Protein AF-A0AA88I7X7-F1 (afdb_monomer)

Foldseek 3Di:
DQFPDLQDLCRLLVNDPPGDDLVVQLVVQCVVQVVPDDQPAWDWDWDFDPPPDTDIDTDTHTSSVVSVVVSVVVNVVSNVVSVVVVVVVVVVVCVVDPDPPDDDDDDDPPDPPDPPPPDDDPPDD

Organism: Artemia franciscana (NCBI:txid6661)

Sequence (125 aa):
MLVCNVGNSECMLCHCDNCLSDDALIEYLTAKLSEDYDSEEEIIISQWVNTHRTEMVNQSISIESFISLLSKSVENLIPHSYITKSQSNTFKKLKEDPTLNTAIVIMEFGENYSYTIQNEIQSYH

Solvent-accessible surface area (backbone atoms only — not comparable to full-atom values): 7987 Å² total; per-residue (Å²): 118,65,48,81,39,90,88,40,64,46,37,31,63,77,67,40,90,81,33,59,54,72,63,60,53,48,52,50,51,48,58,62,47,58,75,80,46,63,92,86,44,67,46,79,47,79,44,80,45,81,87,88,61,82,43,79,43,78,45,77,36,41,56,70,57,47,47,54,53,51,53,55,51,48,64,55,43,45,34,49,54,46,50,56,52,51,52,51,54,51,50,52,51,49,69,75,61,64,61,86,97,65,84,89,84,85,85,79,88,74,78,72,88,70,84,80,61,94,82,74,68,99,81,82,126

Structure (mmCIF, N/CA/C/O backbone):
data_AF-A0AA88I7X7-F1
#
_entry.id   AF-A0AA88I7X7-F1
#
loop_
_atom_site.group_PDB
_atom_site.id
_atom_site.type_symbol
_atom_site.label_atom_id
_atom_site.label_alt_id
_atom_site.label_comp_id
_atom_site.label_asym_id
_atom_site.label_entity_id
_atom_site.label_seq_id
_atom_site.pdbx_PDB_ins_code
_atom_site.Cartn_x
_atom_site.Cartn_y
_atom_site.Cartn_z
_atom_site.occupancy
_atom_site.B_iso_or_equiv
_atom_site.auth_seq_id
_atom_site.auth_comp_id
_atom_site.auth_asym_id
_atom_site.auth_atom_id
_atom_site.pdbx_PDB_model_num
ATOM 1 N N . MET A 1 1 ? -6.942 12.205 -7.449 1.00 60.81 1 MET A N 1
ATOM 2 C CA . MET A 1 1 ? -7.069 11.602 -6.103 1.00 60.81 1 MET A CA 1
ATOM 3 C C . MET A 1 1 ? -7.453 10.153 -6.325 1.00 60.81 1 MET A C 1
ATOM 5 O O . MET A 1 1 ? -8.427 9.949 -7.029 1.00 60.81 1 MET A O 1
ATOM 9 N N . LEU A 1 2 ? -6.667 9.188 -5.834 1.00 85.25 2 LEU A N 1
ATOM 10 C CA . LEU A 1 2 ? -6.849 7.758 -6.153 1.00 85.25 2 LEU A CA 1
ATOM 11 C C . LEU A 1 2 ? -8.191 7.201 -5.669 1.00 85.25 2 LEU A C 1
ATOM 13 O O . LEU A 1 2 ? -8.843 6.432 -6.360 1.00 85.25 2 LEU A O 1
ATOM 17 N N . VAL A 1 3 ? -8.636 7.682 -4.512 1.00 91.50 3 VAL A N 1
ATOM 18 C CA . VAL A 1 3 ? -9.934 7.356 -3.924 1.00 91.50 3 VAL A CA 1
ATOM 19 C C . VAL A 1 3 ? -10.865 8.563 -3.970 1.00 91.50 3 VAL A C 1
ATOM 21 O O . VAL A 1 3 ? -10.416 9.701 -3.820 1.00 91.50 3 VAL A O 1
ATOM 24 N N . CYS A 1 4 ? -12.172 8.337 -4.118 1.00 92.50 4 CYS A N 1
ATOM 25 C CA . CYS A 1 4 ? -13.164 9.419 -4.122 1.00 92.50 4 CYS A CA 1
ATOM 26 C C . CYS A 1 4 ? -13.332 10.079 -2.747 1.00 92.50 4 CYS A C 1
ATOM 28 O O . CYS A 1 4 ? -13.594 11.277 -2.659 1.00 92.50 4 CYS A O 1
ATOM 30 N N . ASN A 1 5 ? -13.238 9.296 -1.666 1.00 92.31 5 ASN A N 1
ATOM 31 C CA . ASN A 1 5 ? -13.477 9.773 -0.307 1.00 92.31 5 ASN A CA 1
ATOM 32 C C . ASN A 1 5 ? -12.649 8.996 0.726 1.00 92.31 5 ASN A C 1
ATOM 34 O O . ASN A 1 5 ? -12.893 7.822 0.984 1.00 92.31 5 ASN A O 1
ATOM 38 N N . VAL A 1 6 ? -11.731 9.693 1.397 1.00 90.81 6 VAL A N 1
ATOM 39 C CA . VAL A 1 6 ? -10.830 9.112 2.412 1.00 90.81 6 VAL A CA 1
ATOM 40 C C . VAL A 1 6 ? -11.510 8.709 3.727 1.00 90.81 6 VAL A C 1
ATOM 42 O O . VAL A 1 6 ? -10.916 8.010 4.544 1.00 90.81 6 VAL A O 1
ATOM 45 N N . GLY A 1 7 ? -12.731 9.182 3.976 1.00 89.81 7 GLY A N 1
ATOM 46 C CA . GLY A 1 7 ? -13.538 8.814 5.142 1.00 89.81 7 GLY A CA 1
ATOM 47 C C . GLY A 1 7 ? -14.482 7.638 4.890 1.00 89.81 7 GLY A C 1
ATOM 48 O O . GLY A 1 7 ? -15.078 7.130 5.838 1.00 89.81 7 GLY A O 1
ATOM 49 N N . ASN A 1 8 ? -14.636 7.211 3.636 1.00 93.19 8 ASN A N 1
ATOM 50 C CA . ASN A 1 8 ? -15.542 6.139 3.250 1.00 93.19 8 ASN A CA 1
ATOM 51 C C . ASN A 1 8 ? -14.793 4.797 3.199 1.00 93.19 8 ASN A C 1
ATOM 53 O O . ASN A 1 8 ? -13.752 4.693 2.550 1.00 93.19 8 ASN A O 1
ATOM 57 N N . SER A 1 9 ? -15.330 3.776 3.874 1.00 93.38 9 SER A N 1
ATOM 58 C CA . SER A 1 9 ? -14.729 2.438 3.912 1.00 93.38 9 SER A CA 1
ATOM 59 C C . SER A 1 9 ? -14.677 1.783 2.536 1.00 93.38 9 SER A C 1
ATOM 61 O O . SER A 1 9 ? -13.650 1.213 2.203 1.00 93.38 9 SER A O 1
ATOM 63 N N . GLU A 1 10 ? -15.722 1.906 1.715 1.00 94.56 10 GLU A N 1
ATOM 64 C CA . GLU A 1 10 ? -15.749 1.301 0.374 1.00 94.56 10 GLU A CA 1
ATOM 65 C C . GLU A 1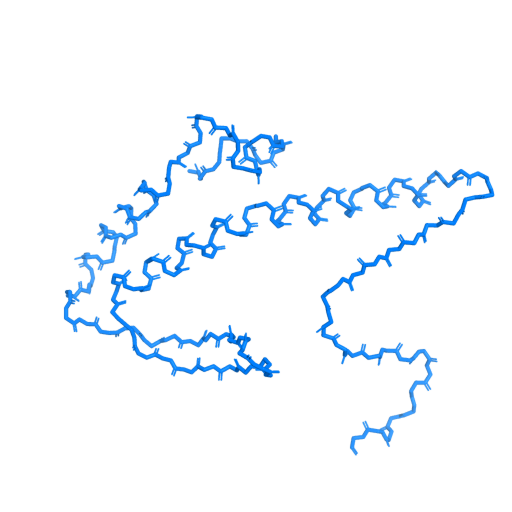 10 ? -14.653 1.879 -0.525 1.00 94.56 10 GLU A C 1
ATOM 67 O O . GLU A 1 10 ? -13.988 1.151 -1.252 1.00 94.56 10 GLU A O 1
ATOM 72 N N . CYS A 1 11 ? -14.408 3.189 -0.443 1.00 93.50 11 CYS A N 1
ATOM 73 C CA . CYS A 1 11 ? -13.327 3.836 -1.185 1.00 93.50 11 CYS A CA 1
ATOM 74 C C . CYS A 1 11 ? -11.947 3.377 -0.695 1.00 93.50 11 CYS A C 1
ATOM 76 O O . CYS A 1 11 ? -11.076 3.060 -1.495 1.00 93.50 11 CYS A O 1
ATOM 78 N N . MET A 1 12 ? -11.742 3.352 0.624 1.00 93.25 12 MET A N 1
ATOM 79 C CA . MET A 1 12 ? -10.436 3.062 1.219 1.00 93.25 12 MET A CA 1
ATOM 80 C C . MET A 1 12 ? -10.108 1.567 1.314 1.00 93.25 12 MET A C 1
ATOM 82 O O . MET A 1 12 ? -8.965 1.217 1.572 1.00 93.25 12 MET A O 1
ATOM 86 N N . LEU A 1 13 ? -11.087 0.684 1.139 1.00 91.38 13 LEU A N 1
ATOM 87 C CA . LEU A 1 13 ? -10.894 -0.767 1.072 1.00 91.38 13 LEU A CA 1
ATOM 88 C C . LEU A 1 13 ? -10.952 -1.291 -0.371 1.00 91.38 13 LEU A C 1
ATOM 90 O O . LEU A 1 13 ? -11.042 -2.495 -0.572 1.00 91.38 13 LEU A O 1
ATOM 94 N N . CYS A 1 14 ? -10.885 -0.394 -1.362 1.00 88.75 14 CYS A N 1
ATOM 95 C CA . CYS A 1 14 ? -10.869 -0.728 -2.788 1.00 88.75 14 CYS A CA 1
ATOM 96 C C . CYS A 1 14 ? -12.128 -1.479 -3.273 1.00 88.75 14 CYS A C 1
ATOM 98 O O . CYS A 1 14 ? -12.052 -2.326 -4.156 1.00 88.75 14 CYS A O 1
ATOM 100 N N . HIS A 1 15 ? -13.299 -1.161 -2.712 1.00 90.19 15 HIS A N 1
ATOM 101 C CA . HIS A 1 15 ? -14.603 -1.712 -3.115 1.00 90.19 15 HIS A CA 1
ATOM 102 C C . HIS A 1 15 ? -15.480 -0.708 -3.888 1.00 90.19 15 HIS A C 1
ATOM 104 O O . HIS A 1 15 ? -16.627 -0.998 -4.217 1.00 90.19 15 HIS A O 1
ATOM 110 N N . CYS A 1 16 ? -14.989 0.508 -4.132 1.00 91.38 16 CYS A N 1
ATOM 111 C CA . CYS A 1 16 ? -15.766 1.565 -4.772 1.00 91.38 16 CYS A CA 1
ATOM 112 C C . CYS A 1 16 ? -15.522 1.622 -6.285 1.00 91.38 16 CYS A C 1
ATOM 114 O O . CYS A 1 16 ? -14.445 2.024 -6.717 1.00 91.38 16 CYS A O 1
ATOM 116 N N . ASP A 1 17 ? -16.572 1.374 -7.071 1.00 90.12 17 ASP A N 1
ATOM 117 C CA . ASP A 1 17 ? -16.529 1.409 -8.544 1.00 90.12 17 ASP A CA 1
ATOM 118 C C . ASP A 1 17 ? -16.250 2.801 -9.147 1.00 90.12 17 ASP A C 1
ATOM 120 O O . ASP A 1 17 ? -15.951 2.920 -10.331 1.00 90.12 17 ASP A O 1
ATOM 124 N N . ASN A 1 18 ? -16.366 3.871 -8.351 1.00 91.19 18 ASN A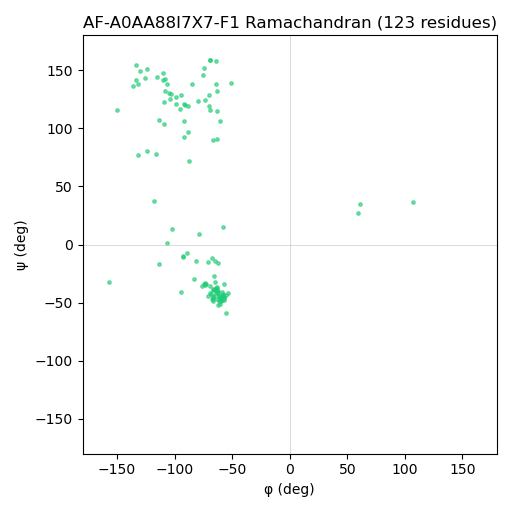 N 1
ATOM 125 C CA . ASN A 1 18 ? -16.121 5.245 -8.809 1.00 91.19 18 ASN A CA 1
ATOM 126 C C . ASN A 1 18 ? -14.675 5.715 -8.576 1.00 91.19 18 ASN A C 1
ATOM 128 O O . ASN A 1 18 ? -14.318 6.807 -9.026 1.00 91.19 18 ASN A O 1
ATOM 132 N N . CYS A 1 19 ? -13.871 4.959 -7.817 1.00 90.75 19 CYS A N 1
ATOM 133 C CA . CYS A 1 19 ? -12.471 5.312 -7.582 1.00 90.75 19 CYS A CA 1
ATOM 134 C C . CYS A 1 19 ? -11.656 5.158 -8.871 1.00 90.75 19 CYS A C 1
ATOM 136 O O . CYS A 1 19 ? -12.065 4.462 -9.799 1.00 90.75 19 CYS A O 1
ATOM 138 N N . LEU A 1 20 ? -10.511 5.841 -8.944 1.00 86.25 20 LEU A N 1
ATOM 139 C CA . LEU A 1 20 ? -9.616 5.661 -10.085 1.00 86.25 20 LEU A CA 1
ATOM 140 C C . LEU A 1 20 ? -9.111 4.219 -10.093 1.00 86.25 20 LEU A C 1
ATOM 142 O O . LEU A 1 20 ? -8.769 3.685 -9.039 1.00 86.25 20 LEU A O 1
ATOM 146 N N . SER A 1 21 ? -9.060 3.615 -11.278 1.00 78.81 21 SER A N 1
ATOM 147 C CA . SER A 1 21 ? -8.447 2.306 -11.459 1.00 78.81 21 SER A CA 1
ATOM 148 C C . SER A 1 21 ? -6.934 2.387 -11.271 1.00 78.81 21 SER A C 1
ATOM 150 O O . SER A 1 21 ? -6.323 3.447 -11.454 1.00 78.81 21 SER A O 1
ATOM 152 N N . ASP A 1 22 ? -6.322 1.244 -10.973 1.00 79.06 22 ASP A N 1
ATOM 153 C CA . ASP A 1 22 ? -4.864 1.119 -10.921 1.00 79.06 22 ASP A CA 1
ATOM 154 C C . ASP A 1 22 ? -4.217 1.518 -12.258 1.00 79.06 22 ASP A C 1
ATOM 156 O O . ASP A 1 22 ? -3.166 2.162 -12.274 1.00 79.06 22 ASP A O 1
ATOM 160 N N . ASP A 1 23 ? -4.897 1.243 -13.376 1.00 87.56 23 ASP A N 1
ATOM 161 C CA . ASP A 1 23 ? -4.454 1.627 -14.719 1.00 87.56 23 ASP A CA 1
ATOM 162 C C . ASP A 1 23 ? -4.283 3.146 -14.853 1.00 87.56 23 ASP A C 1
ATOM 164 O O . ASP A 1 23 ? -3.284 3.607 -15.398 1.00 87.56 23 ASP A O 1
ATOM 168 N N . ALA A 1 24 ? -5.195 3.944 -14.285 1.00 89.25 24 ALA A N 1
ATOM 169 C CA . ALA A 1 24 ? -5.101 5.402 -14.355 1.00 89.25 24 ALA A CA 1
ATOM 170 C C . ALA A 1 24 ? -3.871 5.945 -13.604 1.00 89.25 24 ALA A C 1
ATOM 172 O O . ALA A 1 24 ? -3.293 6.961 -14.002 1.00 89.25 24 ALA A O 1
ATOM 173 N N . LEU A 1 25 ? -3.452 5.282 -12.519 1.00 89.81 25 LEU A N 1
ATOM 174 C CA . LEU A 1 25 ? -2.214 5.624 -11.815 1.00 89.81 25 LEU A CA 1
ATOM 175 C C . LEU A 1 25 ? -0.986 5.233 -12.642 1.00 89.81 25 LEU A C 1
ATOM 177 O O . LEU A 1 25 ? -0.054 6.029 -12.752 1.00 89.81 25 LEU A O 1
ATOM 181 N N . ILE A 1 26 ? -0.991 4.035 -13.227 1.00 92.88 26 ILE A N 1
ATOM 182 C CA . ILE A 1 26 ? 0.098 3.546 -14.080 1.00 92.88 26 ILE A CA 1
ATOM 183 C C . ILE A 1 26 ? 0.279 4.467 -15.289 1.00 92.88 26 ILE A C 1
ATOM 185 O O . ILE A 1 26 ? 1.399 4.901 -15.553 1.00 92.88 26 ILE A O 1
ATOM 189 N N . GLU A 1 27 ? -0.802 4.826 -15.981 1.00 92.94 27 GLU A N 1
ATOM 190 C CA . GLU A 1 27 ? -0.777 5.752 -17.119 1.00 92.94 27 GLU A CA 1
ATOM 191 C C . GLU A 1 27 ? -0.227 7.122 -16.715 1.00 92.94 27 GLU A C 1
ATOM 193 O O . GLU A 1 27 ? 0.651 7.660 -17.392 1.00 92.94 27 GLU A O 1
ATOM 198 N N . TYR A 1 28 ? -0.685 7.665 -15.582 1.00 92.44 28 TYR A N 1
ATOM 199 C CA . TYR A 1 28 ? -0.195 8.940 -15.062 1.00 92.44 28 TYR A CA 1
ATOM 200 C C . TYR A 1 28 ? 1.311 8.909 -14.776 1.00 92.44 28 TYR A C 1
ATOM 202 O O . TYR A 1 28 ? 2.037 9.813 -15.192 1.00 92.44 28 TYR A O 1
ATOM 210 N N . LEU A 1 29 ? 1.790 7.877 -14.075 1.00 92.31 29 LEU A N 1
ATOM 211 C CA . LEU A 1 29 ? 3.206 7.732 -13.735 1.00 92.31 29 LEU A CA 1
ATOM 212 C C . LEU A 1 29 ? 4.063 7.495 -14.981 1.00 92.31 29 LEU A C 1
ATOM 214 O O . LEU A 1 29 ? 5.139 8.076 -15.090 1.00 92.31 29 LEU A O 1
ATOM 218 N N . THR A 1 30 ? 3.568 6.701 -15.931 1.00 93.12 30 THR A N 1
ATOM 219 C CA . THR A 1 30 ? 4.251 6.430 -17.203 1.00 93.12 30 THR A CA 1
ATOM 220 C C . THR A 1 30 ? 4.422 7.715 -17.994 1.00 93.12 30 THR A C 1
ATOM 222 O O . THR A 1 30 ? 5.544 8.059 -18.351 1.00 93.12 30 THR A O 1
ATOM 225 N N . ALA A 1 31 ? 3.336 8.469 -18.194 1.00 93.06 31 ALA A N 1
ATOM 226 C CA . ALA A 1 31 ? 3.388 9.752 -18.883 1.00 93.06 31 ALA A CA 1
ATOM 227 C C . ALA A 1 31 ? 4.364 10.708 -18.187 1.00 93.06 31 ALA A C 1
ATOM 229 O O . ALA A 1 31 ? 5.211 11.309 -18.843 1.00 93.06 31 ALA A O 1
ATOM 230 N N . LYS A 1 32 ? 4.300 10.791 -16.852 1.00 92.38 32 LYS A N 1
ATOM 231 C CA . LYS A 1 32 ? 5.134 11.710 -16.079 1.00 92.38 32 LYS A CA 1
ATOM 232 C C . LYS A 1 32 ? 6.622 11.367 -16.129 1.00 92.38 32 LYS A C 1
ATOM 234 O O . LYS A 1 32 ? 7.432 12.284 -16.168 1.00 92.38 32 LYS A O 1
ATOM 239 N N . LEU A 1 33 ? 6.979 10.085 -16.108 1.00 90.88 33 LEU A N 1
ATOM 240 C CA . LEU A 1 33 ? 8.377 9.648 -16.126 1.00 90.88 33 LEU A CA 1
ATOM 241 C C . LEU A 1 33 ? 8.955 9.610 -17.546 1.00 90.88 33 LEU A C 1
ATOM 243 O O . LEU A 1 33 ? 10.134 9.892 -17.714 1.00 90.88 33 LEU A O 1
ATOM 247 N N . SER A 1 34 ? 8.131 9.367 -18.569 1.00 89.06 34 SER A N 1
ATOM 248 C CA . SER A 1 34 ? 8.563 9.400 -19.976 1.00 89.06 34 SER A CA 1
ATOM 249 C C . SER A 1 34 ? 8.954 10.793 -20.494 1.00 89.06 34 SER A C 1
ATOM 251 O O . SER A 1 34 ? 9.510 10.902 -21.581 1.00 89.06 34 SER A O 1
ATOM 253 N N . GLU A 1 35 ? 8.648 11.861 -19.746 1.00 88.12 35 GLU A N 1
ATOM 254 C CA . GLU A 1 35 ? 9.074 13.229 -20.082 1.00 88.12 35 GLU A CA 1
ATOM 255 C C . GLU A 1 35 ? 10.572 13.448 -19.826 1.00 88.12 35 GLU A C 1
ATOM 257 O O . GLU A 1 35 ? 11.213 14.194 -20.566 1.00 88.12 35 GLU A O 1
ATOM 262 N N . ASP A 1 36 ? 11.105 12.812 -18.782 1.00 86.56 36 ASP A N 1
ATOM 263 C CA . ASP A 1 36 ? 12.436 13.098 -18.239 1.00 86.56 36 ASP A CA 1
ATOM 264 C C . ASP A 1 36 ? 13.427 11.937 -18.425 1.00 86.56 36 ASP A C 1
ATOM 266 O O . ASP A 1 36 ? 14.632 12.154 -18.302 1.00 86.56 36 ASP A O 1
ATOM 270 N N . TYR A 1 37 ? 12.935 10.726 -18.712 1.00 87.06 37 TYR A N 1
ATOM 271 C CA . TYR A 1 37 ? 13.738 9.505 -18.736 1.00 87.06 37 TYR A CA 1
ATOM 272 C C . TYR A 1 37 ? 13.426 8.630 -19.953 1.00 87.06 37 TYR A C 1
ATOM 274 O O . TYR A 1 37 ? 12.259 8.375 -20.270 1.00 87.06 37 TYR A O 1
ATOM 282 N N . ASP A 1 38 ? 14.476 8.112 -20.593 1.00 85.69 38 ASP A N 1
ATOM 283 C CA . ASP A 1 38 ? 14.337 7.154 -21.690 1.00 85.69 38 ASP A CA 1
ATOM 284 C C . ASP A 1 38 ? 13.947 5.760 -21.173 1.00 85.69 38 ASP A C 1
ATOM 286 O O . ASP A 1 38 ? 14.307 5.345 -20.073 1.00 85.69 38 ASP A O 1
ATOM 290 N N . SER A 1 39 ? 13.251 4.973 -22.001 1.00 77.31 39 SER A N 1
ATOM 291 C CA . SER A 1 39 ? 12.800 3.619 -21.633 1.00 77.31 39 SER A CA 1
ATOM 292 C C . SER A 1 39 ? 13.934 2.626 -21.338 1.00 77.31 39 SER A C 1
ATOM 294 O O . SER A 1 39 ? 13.677 1.556 -20.791 1.00 77.31 39 SER A O 1
ATOM 296 N N . GLU A 1 40 ? 15.166 2.951 -21.738 1.00 82.38 40 GLU A N 1
ATOM 297 C CA . GLU A 1 40 ? 16.369 2.149 -21.479 1.00 82.38 40 GLU A CA 1
ATOM 298 C C . GLU A 1 40 ? 17.059 2.513 -20.153 1.00 82.38 40 GLU A C 1
ATOM 300 O O . GLU A 1 40 ? 17.996 1.826 -19.745 1.00 82.38 40 GLU A O 1
ATOM 305 N N . GLU A 1 41 ? 16.616 3.572 -19.468 1.00 89.38 41 GLU A N 1
ATOM 306 C CA . GLU A 1 41 ? 17.189 3.968 -18.185 1.00 89.38 41 GLU A CA 1
ATOM 307 C C . GLU A 1 41 ? 16.737 3.060 -17.035 1.00 89.38 41 GLU A C 1
ATOM 309 O O . GLU A 1 41 ? 15.602 2.574 -16.967 1.00 89.38 41 GLU A O 1
ATOM 314 N N . GLU A 1 42 ? 17.650 2.867 -16.083 1.00 91.81 42 GLU A N 1
ATOM 315 C CA . GLU A 1 42 ? 17.394 2.122 -14.858 1.00 91.81 42 GLU A CA 1
ATOM 316 C C . GLU A 1 42 ? 17.362 3.052 -13.642 1.00 91.81 42 GLU A C 1
ATOM 318 O O . GLU A 1 42 ? 18.162 3.979 -13.499 1.00 91.81 42 GLU A O 1
ATOM 323 N N . ILE A 1 43 ? 16.449 2.755 -12.723 1.00 91.31 43 ILE A N 1
ATOM 324 C CA . ILE A 1 43 ? 16.294 3.431 -11.442 1.00 91.31 43 ILE A CA 1
ATOM 325 C C . ILE A 1 43 ? 16.879 2.539 -10.352 1.00 91.31 43 ILE A C 1
ATOM 327 O O . ILE A 1 43 ? 16.513 1.370 -10.211 1.00 91.31 43 ILE A O 1
ATOM 331 N N . ILE A 1 44 ? 17.747 3.120 -9.526 1.00 94.06 44 ILE A N 1
ATOM 332 C CA . ILE A 1 44 ? 18.274 2.459 -8.334 1.00 94.06 44 ILE A CA 1
ATOM 333 C C . ILE A 1 44 ? 17.325 2.730 -7.169 1.00 94.06 44 ILE A C 1
ATOM 335 O O . ILE A 1 44 ? 17.139 3.881 -6.769 1.00 94.06 44 ILE A O 1
ATOM 339 N N . ILE A 1 45 ? 16.756 1.671 -6.595 1.00 93.81 45 ILE A N 1
ATOM 340 C CA . ILE A 1 45 ? 15.889 1.758 -5.417 1.00 93.81 45 ILE A CA 1
ATOM 341 C C . ILE A 1 45 ? 16.388 0.877 -4.275 1.00 93.81 45 ILE A C 1
ATOM 343 O O . ILE A 1 45 ? 16.985 -0.178 -4.494 1.00 93.81 45 ILE A O 1
ATOM 347 N N . SER A 1 46 ? 16.082 1.298 -3.048 1.00 93.81 46 SER A N 1
ATOM 348 C CA . SER A 1 46 ? 16.268 0.498 -1.836 1.00 93.81 46 SER A CA 1
ATOM 349 C C . SER A 1 46 ? 14.917 -0.043 -1.370 1.00 93.81 46 SER A C 1
ATOM 351 O O . SER A 1 46 ? 13.985 0.731 -1.147 1.00 93.81 46 SER A O 1
ATOM 353 N N . GLN A 1 47 ? 14.800 -1.359 -1.198 1.00 88.88 47 GLN A N 1
ATOM 354 C CA . GLN A 1 47 ? 13.556 -2.022 -0.804 1.00 88.88 47 GLN A CA 1
ATOM 355 C C . GLN A 1 47 ? 13.793 -3.031 0.320 1.00 88.88 47 GLN A C 1
ATOM 357 O O . GLN A 1 47 ? 14.774 -3.769 0.311 1.00 88.88 47 GLN A O 1
ATOM 362 N N . TRP A 1 48 ? 12.856 -3.102 1.267 1.00 88.44 48 TRP A N 1
ATOM 363 C CA . TRP A 1 48 ? 12.788 -4.203 2.228 1.00 88.44 48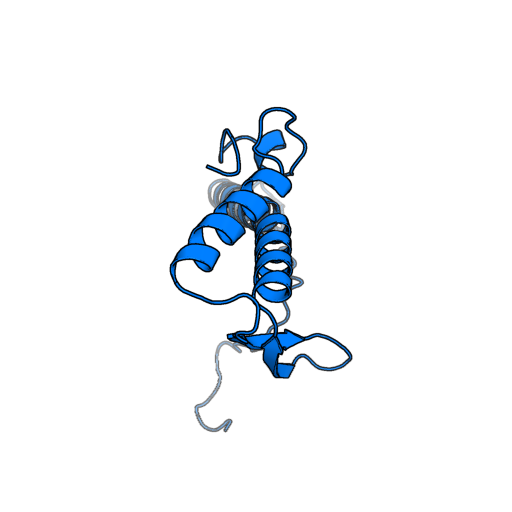 TRP A CA 1
ATOM 364 C C . TRP A 1 48 ? 12.138 -5.432 1.587 1.00 88.44 48 TRP A C 1
ATOM 366 O O . TRP A 1 48 ? 11.002 -5.357 1.115 1.00 88.44 48 TRP A O 1
ATOM 376 N N . VAL A 1 49 ? 12.836 -6.566 1.599 1.00 85.56 49 VAL A N 1
ATOM 377 C CA . VAL A 1 49 ? 12.324 -7.859 1.121 1.00 85.56 49 VAL A CA 1
ATOM 378 C C . VAL A 1 49 ? 12.233 -8.850 2.277 1.00 85.56 49 VAL A C 1
ATOM 380 O O . VAL A 1 49 ? 13.056 -8.836 3.191 1.00 85.56 49 VAL A O 1
ATOM 383 N N . ASN A 1 50 ? 11.205 -9.701 2.255 1.00 79.12 50 ASN A N 1
ATOM 384 C CA . ASN A 1 50 ? 10.940 -10.678 3.311 1.00 79.12 50 ASN A CA 1
ATOM 385 C C . ASN A 1 50 ? 10.883 -12.091 2.715 1.00 79.12 50 ASN A C 1
ATOM 387 O O . ASN A 1 50 ? 9.814 -12.612 2.406 1.00 79.12 50 ASN A O 1
ATOM 391 N N . THR A 1 5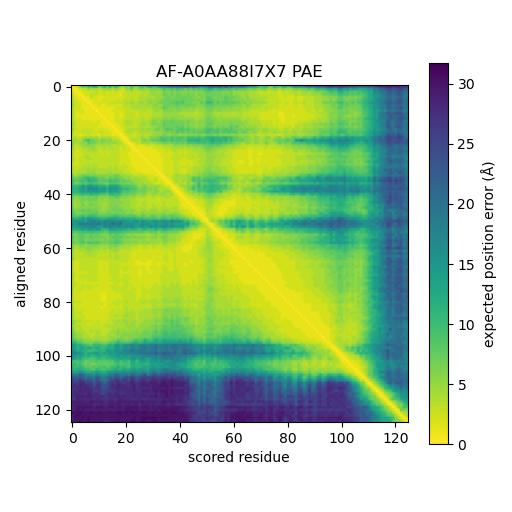1 ? 12.057 -12.675 2.478 1.00 74.12 51 THR A N 1
ATOM 392 C CA . THR A 1 51 ? 12.216 -14.044 1.957 1.00 74.12 51 THR A CA 1
ATOM 393 C C . THR A 1 51 ? 12.407 -15.058 3.089 1.00 74.12 51 THR A C 1
ATOM 395 O O . THR A 1 51 ? 11.789 -16.116 3.054 1.00 74.12 51 THR A O 1
ATOM 398 N N . HIS A 1 52 ? 13.197 -14.718 4.120 1.00 72.00 52 HIS A N 1
ATOM 399 C CA . HIS A 1 52 ? 13.377 -15.496 5.367 1.00 72.00 52 HIS A CA 1
ATOM 400 C C . HIS A 1 52 ? 13.857 -14.647 6.557 1.00 72.00 52 HIS A C 1
ATOM 402 O O . HIS A 1 52 ? 13.532 -14.936 7.709 1.00 72.00 52 HIS A O 1
ATOM 408 N N . ARG A 1 53 ? 14.650 -13.608 6.282 1.00 79.62 53 ARG A N 1
ATOM 409 C CA . ARG A 1 53 ? 14.954 -12.496 7.187 1.00 79.62 53 ARG A CA 1
ATOM 410 C C . ARG A 1 53 ? 14.614 -11.213 6.441 1.00 79.62 53 ARG A C 1
ATOM 412 O O . ARG A 1 53 ? 14.823 -11.155 5.232 1.00 79.62 53 ARG A O 1
ATOM 419 N N . THR A 1 54 ? 14.094 -10.216 7.148 1.00 83.31 54 THR A N 1
ATOM 420 C CA . THR A 1 54 ? 13.858 -8.896 6.562 1.00 83.31 54 THR A CA 1
ATOM 421 C C . THR A 1 54 ? 15.204 -8.237 6.286 1.00 83.31 54 THR A C 1
ATOM 423 O O . THR A 1 54 ? 15.962 -7.965 7.218 1.00 83.31 54 THR A O 1
ATOM 426 N N . GLU A 1 55 ? 15.511 -7.993 5.018 1.00 88.00 55 GLU A N 1
ATOM 427 C CA . GLU A 1 55 ? 16.745 -7.331 4.595 1.0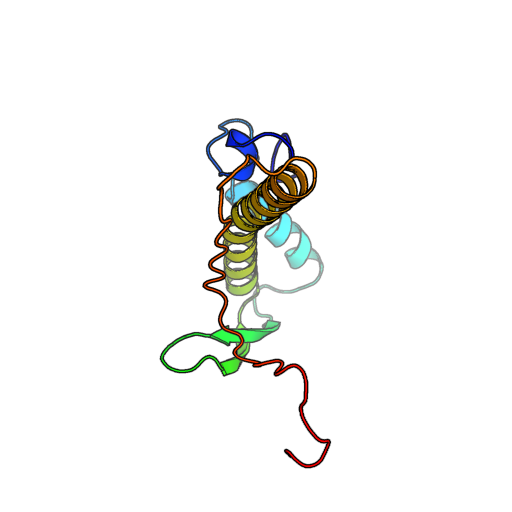0 88.00 55 GLU A CA 1
ATOM 428 C C . GLU A 1 55 ? 16.446 -6.193 3.621 1.00 88.00 55 GLU A C 1
ATOM 430 O O . GLU A 1 55 ? 15.450 -6.219 2.893 1.00 88.00 55 GLU A O 1
ATOM 435 N N . MET A 1 56 ? 17.294 -5.166 3.646 1.00 90.88 56 MET A N 1
ATOM 436 C CA . MET A 1 56 ? 17.225 -4.066 2.693 1.00 90.88 56 MET A CA 1
ATOM 437 C C . MET A 1 56 ? 18.125 -4.401 1.510 1.00 90.88 56 MET A C 1
ATOM 439 O O . MET A 1 56 ? 19.331 -4.578 1.676 1.00 90.88 56 MET A O 1
ATOM 443 N N . VAL A 1 57 ? 17.540 -4.454 0.321 1.00 89.69 57 VAL A N 1
ATOM 444 C CA . VAL A 1 57 ? 18.258 -4.681 -0.932 1.00 89.69 57 VAL A CA 1
ATOM 445 C C . VAL A 1 57 ? 18.289 -3.401 -1.752 1.00 89.69 57 VAL A C 1
ATOM 447 O O . VAL A 1 57 ? 17.314 -2.651 -1.781 1.00 89.69 57 VAL A O 1
ATOM 450 N N . ASN A 1 58 ? 19.414 -3.161 -2.423 1.00 94.25 58 ASN A N 1
ATOM 451 C CA . ASN A 1 58 ? 19.511 -2.157 -3.474 1.00 94.25 58 ASN A CA 1
ATOM 452 C C . ASN A 1 58 ? 19.378 -2.870 -4.813 1.00 94.25 58 ASN A C 1
ATOM 454 O O . ASN A 1 58 ? 20.117 -3.819 -5.076 1.00 94.25 58 ASN A O 1
ATOM 458 N N . GLN A 1 59 ? 18.454 -2.415 -5.645 1.00 93.50 59 GLN A N 1
ATOM 459 C CA . GLN A 1 59 ? 18.203 -2.998 -6.954 1.00 93.50 59 GLN A CA 1
ATOM 460 C C . GLN A 1 59 ? 18.150 -1.901 -8.009 1.00 93.50 59 GLN A C 1
ATOM 462 O O . GLN A 1 59 ? 17.577 -0.838 -7.777 1.00 93.50 59 GLN A O 1
ATOM 467 N N . SER A 1 60 ? 18.771 -2.184 -9.150 1.00 95.56 60 SE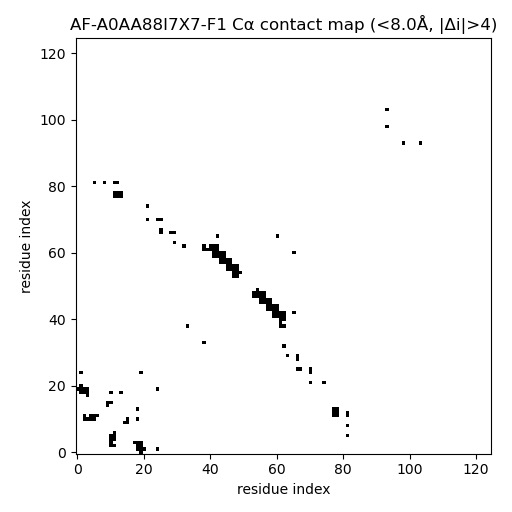R A N 1
ATOM 468 C CA . SER A 1 60 ? 18.613 -1.410 -10.376 1.00 95.56 60 SER A CA 1
ATOM 469 C C . SER A 1 60 ? 17.470 -2.045 -11.157 1.00 95.56 60 SER A C 1
ATOM 471 O O . SER A 1 60 ? 17.511 -3.249 -11.418 1.00 95.56 60 SER A O 1
ATOM 473 N N . ILE A 1 61 ? 16.414 -1.287 -11.434 1.00 94.62 61 ILE A N 1
ATOM 474 C CA . ILE A 1 61 ? 15.212 -1.777 -12.117 1.00 94.62 61 ILE A CA 1
ATOM 475 C C . ILE A 1 61 ? 14.793 -0.810 -13.218 1.00 94.62 61 ILE A C 1
ATOM 477 O O . ILE A 1 61 ? 15.057 0.385 -13.133 1.00 94.62 61 ILE A O 1
ATOM 481 N N . SER A 1 62 ? 14.091 -1.314 -14.231 1.00 94.31 62 SER A N 1
ATOM 482 C CA . SER A 1 62 ? 13.506 -0.456 -15.265 1.00 94.31 62 SER A CA 1
ATOM 483 C C . SER A 1 62 ? 12.443 0.486 -14.688 1.00 94.31 62 SER A C 1
ATOM 485 O O . SER A 1 62 ? 11.808 0.193 -13.667 1.00 94.31 62 SER A O 1
ATOM 487 N N . ILE A 1 63 ? 12.191 1.586 -15.396 1.00 93.12 63 ILE A N 1
ATOM 488 C CA . ILE A 1 63 ? 11.113 2.534 -15.079 1.00 93.12 63 ILE A CA 1
ATOM 489 C C . ILE A 1 63 ? 9.754 1.823 -15.018 1.00 93.12 63 ILE A C 1
ATOM 491 O O . ILE A 1 63 ? 8.983 2.041 -14.086 1.00 93.12 63 ILE A O 1
ATOM 495 N N . GLU A 1 64 ? 9.471 0.926 -15.965 1.00 92.81 64 GLU A N 1
ATOM 496 C CA . GLU A 1 64 ? 8.222 0.155 -15.997 1.00 92.81 64 GLU A CA 1
ATOM 497 C C . GLU A 1 64 ? 8.057 -0.707 -14.735 1.00 92.81 64 GLU A C 1
ATOM 499 O O . GLU A 1 64 ? 7.008 -0.695 -14.084 1.00 92.81 64 GLU A O 1
ATOM 504 N N . SER A 1 65 ? 9.126 -1.405 -14.335 1.00 93.25 65 SER A N 1
ATOM 505 C CA . SER A 1 65 ? 9.132 -2.209 -13.107 1.00 93.25 65 SER A CA 1
ATOM 506 C C . SER A 1 65 ? 8.944 -1.344 -11.862 1.00 93.25 65 SER A C 1
ATOM 508 O O . SER A 1 65 ? 8.220 -1.734 -10.945 1.00 93.25 65 SER A O 1
ATOM 510 N N . PHE A 1 66 ? 9.546 -0.153 -11.835 1.00 92.94 66 PHE A N 1
ATOM 511 C CA . PHE A 1 66 ? 9.367 0.803 -10.748 1.00 92.94 66 PHE A CA 1
ATOM 512 C C . PHE A 1 66 ? 7.916 1.288 -10.638 1.00 92.94 66 PHE A C 1
ATOM 514 O O . PHE A 1 66 ? 7.356 1.278 -9.541 1.00 92.94 66 PHE A O 1
ATOM 521 N N . ILE A 1 67 ? 7.286 1.660 -11.757 1.00 93.62 67 ILE A N 1
ATOM 522 C CA . ILE A 1 67 ? 5.884 2.100 -11.789 1.00 93.62 67 ILE A CA 1
ATOM 523 C C . ILE A 1 67 ? 4.971 0.994 -11.258 1.00 93.62 67 ILE A C 1
ATOM 525 O O . ILE A 1 67 ? 4.144 1.253 -10.385 1.00 93.62 67 ILE A O 1
ATOM 529 N N . SER A 1 68 ? 5.153 -0.244 -11.725 1.00 93.12 68 SER A N 1
ATOM 530 C CA . SER A 1 68 ? 4.373 -1.393 -11.251 1.00 93.12 68 SER A CA 1
ATOM 531 C C . SER A 1 68 ? 4.530 -1.605 -9.739 1.00 93.12 68 SER A C 1
ATOM 533 O O . SER A 1 68 ? 3.540 -1.749 -9.014 1.00 93.12 68 SER A O 1
ATOM 535 N N . LEU A 1 69 ? 5.769 -1.548 -9.240 1.00 93.06 69 LEU A N 1
ATOM 536 C CA . LEU A 1 69 ? 6.077 -1.714 -7.821 1.00 93.06 69 LEU A CA 1
ATOM 537 C C . LEU A 1 69 ? 5.463 -0.604 -6.956 1.00 93.06 69 LEU A C 1
ATOM 539 O O . LEU A 1 69 ? 4.914 -0.878 -5.882 1.00 93.06 69 LEU A O 1
ATOM 543 N N . LEU A 1 70 ? 5.527 0.645 -7.420 1.00 92.06 70 LEU A N 1
ATOM 544 C CA . LEU A 1 70 ? 4.936 1.789 -6.735 1.00 92.06 70 LEU A CA 1
ATOM 545 C C . LEU A 1 70 ? 3.410 1.690 -6.712 1.00 92.06 70 LEU A C 1
ATOM 547 O O . LEU A 1 70 ? 2.822 1.820 -5.638 1.00 92.06 70 LEU A O 1
ATOM 551 N N . SER A 1 71 ? 2.777 1.406 -7.851 1.00 92.31 71 SER A N 1
ATOM 552 C CA . SER A 1 71 ? 1.323 1.236 -7.937 1.00 92.31 71 SER A CA 1
ATOM 553 C C . SER A 1 71 ? 0.840 0.146 -6.984 1.00 92.31 71 SER A C 1
ATOM 555 O O . SER A 1 71 ? -0.066 0.392 -6.188 1.00 92.31 71 SER A O 1
ATOM 557 N N . LYS A 1 72 ? 1.523 -1.008 -6.942 1.00 90.94 72 LYS A N 1
ATOM 558 C CA . LYS A 1 72 ? 1.168 -2.084 -6.006 1.00 90.94 72 LYS A CA 1
ATOM 559 C C . LYS A 1 72 ? 1.351 -1.683 -4.541 1.00 90.94 72 LYS A C 1
ATOM 561 O O . LYS A 1 72 ? 0.563 -2.059 -3.674 1.00 90.94 72 LYS A O 1
ATOM 566 N N . SER A 1 73 ? 2.395 -0.912 -4.246 1.00 90.56 73 SER A N 1
ATOM 567 C CA . SER A 1 73 ? 2.642 -0.403 -2.893 1.00 90.56 73 SER A CA 1
ATOM 568 C C . SER A 1 73 ? 1.546 0.566 -2.450 1.00 90.56 73 SER A C 1
ATOM 570 O O . SER A 1 73 ? 1.106 0.517 -1.302 1.00 90.56 73 SER A O 1
ATOM 572 N N . VAL A 1 74 ? 1.073 1.418 -3.360 1.00 90.44 74 VAL A N 1
ATOM 573 C CA . VAL A 1 74 ? -0.029 2.352 -3.114 1.00 90.44 74 VAL A CA 1
ATOM 574 C C . VAL A 1 74 ? -1.347 1.606 -2.897 1.00 90.44 74 VAL A C 1
ATOM 576 O O . VAL A 1 74 ? -2.034 1.902 -1.920 1.00 90.44 74 VAL A O 1
ATOM 579 N N . GLU A 1 75 ? -1.657 0.603 -3.723 1.00 88.69 75 GLU A N 1
ATOM 580 C CA . GLU A 1 75 ? -2.838 -0.264 -3.570 1.00 88.69 75 GLU A CA 1
ATOM 581 C C . GLU A 1 75 ? -2.900 -0.890 -2.166 1.00 88.69 75 GLU A C 1
ATOM 583 O O . GLU A 1 75 ? -3.947 -0.883 -1.525 1.00 88.69 75 GLU A O 1
ATOM 588 N N . ASN A 1 76 ? -1.760 -1.345 -1.635 1.00 88.56 76 ASN A N 1
ATOM 589 C CA . ASN A 1 76 ? -1.670 -1.890 -0.276 1.00 88.56 76 ASN A CA 1
ATOM 590 C C . ASN A 1 76 ? -1.745 -0.807 0.818 1.00 88.56 76 ASN A C 1
ATOM 592 O O . ASN A 1 76 ? -2.246 -1.051 1.921 1.00 88.56 76 ASN A O 1
ATOM 596 N N . LEU A 1 77 ? -1.227 0.394 0.543 1.00 90.19 77 LEU A N 1
ATOM 597 C CA . LEU A 1 77 ? -1.146 1.480 1.520 1.00 90.19 77 LEU A CA 1
ATOM 598 C C . LEU A 1 77 ? -2.513 2.110 1.812 1.00 90.19 77 LEU A C 1
ATOM 600 O O . LEU A 1 77 ? -2.756 2.520 2.949 1.00 90.19 77 LEU A O 1
ATOM 604 N N . ILE A 1 78 ? -3.401 2.189 0.818 1.00 91.94 78 ILE A N 1
ATOM 605 C CA . ILE A 1 78 ? -4.747 2.768 0.961 1.00 91.94 78 ILE A CA 1
ATOM 606 C C . ILE A 1 78 ? -5.542 2.076 2.094 1.00 91.94 78 ILE A C 1
ATOM 608 O O . ILE A 1 78 ? -5.873 2.759 3.075 1.00 91.94 78 ILE A O 1
ATOM 612 N N . PRO A 1 79 ? -5.791 0.750 2.058 1.00 92.38 79 PRO A N 1
ATOM 613 C CA . PRO A 1 79 ? -6.518 0.062 3.121 1.00 92.38 79 PRO A CA 1
ATOM 614 C C . PRO A 1 79 ? -5.752 0.082 4.439 1.00 92.38 79 PRO A C 1
ATOM 616 O O . PRO A 1 79 ? -6.357 0.305 5.490 1.00 92.38 79 PRO A O 1
ATOM 619 N N . HIS A 1 80 ? -4.423 -0.066 4.404 1.00 90.62 80 HIS A N 1
ATOM 620 C CA . HIS A 1 80 ? -3.600 0.010 5.608 1.00 90.62 80 HIS A CA 1
ATOM 621 C C . HIS A 1 80 ? -3.786 1.347 6.343 1.00 90.62 80 HIS A C 1
ATOM 623 O O . HIS A 1 80 ? -4.039 1.370 7.548 1.00 90.62 80 HIS A O 1
ATOM 629 N N . SER A 1 81 ? -3.737 2.469 5.618 1.00 90.62 81 SER A N 1
ATOM 630 C CA . SER A 1 81 ? -3.923 3.810 6.180 1.00 90.62 81 SER A CA 1
ATOM 631 C C . SER A 1 81 ? -5.283 3.959 6.867 1.00 90.62 81 SER A C 1
ATOM 633 O O . SER A 1 81 ? -5.376 4.477 7.987 1.00 90.62 81 SER A O 1
ATOM 635 N N . TYR A 1 82 ? -6.343 3.463 6.226 1.00 92.69 82 TYR A N 1
ATOM 636 C CA . TYR A 1 82 ? -7.693 3.521 6.777 1.00 92.69 82 TYR A CA 1
ATOM 637 C C . TYR A 1 82 ? -7.855 2.647 8.018 1.00 92.69 82 TYR A C 1
ATOM 639 O O . TYR A 1 82 ? -8.369 3.125 9.032 1.00 92.69 82 TYR A O 1
ATOM 647 N N . ILE A 1 83 ? -7.382 1.400 7.969 1.00 90.38 83 ILE A N 1
ATOM 648 C CA . ILE A 1 83 ? -7.471 0.451 9.083 1.00 90.38 83 ILE A CA 1
ATOM 649 C C . ILE A 1 83 ? -6.720 0.999 10.296 1.00 90.38 83 ILE A C 1
ATOM 651 O O . ILE A 1 83 ? -7.322 1.130 11.362 1.00 90.38 83 ILE A O 1
ATOM 655 N N . THR A 1 84 ? -5.463 1.416 10.131 1.00 88.81 84 THR A N 1
ATOM 656 C CA . THR A 1 84 ? -4.637 1.962 11.220 1.00 88.81 84 THR A CA 1
ATOM 657 C C . THR A 1 84 ? -5.295 3.183 11.864 1.00 88.81 84 THR A C 1
ATOM 659 O O . THR A 1 84 ? -5.361 3.300 13.093 1.00 88.81 84 THR A O 1
ATOM 662 N N . LYS A 1 85 ? -5.859 4.090 11.056 1.00 90.50 85 LYS A N 1
ATOM 663 C CA . LYS A 1 85 ? -6.560 5.279 11.562 1.00 90.50 85 LYS A CA 1
ATOM 664 C C . LYS A 1 85 ? -7.876 4.922 12.258 1.00 90.50 85 LYS A C 1
ATOM 666 O O . LYS A 1 85 ? -8.182 5.487 13.309 1.00 90.50 85 LYS A O 1
ATOM 671 N N . SER A 1 86 ? -8.645 3.989 11.702 1.00 90.81 86 SER A N 1
ATOM 672 C CA . SER A 1 86 ? -9.918 3.526 12.267 1.00 90.81 86 SER A CA 1
ATOM 673 C C . SER A 1 86 ? -9.717 2.806 13.604 1.00 90.81 86 SER A C 1
ATOM 675 O O . SER A 1 86 ? -10.395 3.119 14.588 1.00 90.81 86 SER A O 1
ATOM 677 N N . GLN A 1 87 ? -8.715 1.927 13.682 1.00 89.19 87 GLN A N 1
ATOM 678 C CA . GLN A 1 87 ? -8.297 1.256 14.913 1.00 89.19 87 GLN A CA 1
ATOM 679 C C . GLN A 1 87 ? -7.835 2.271 15.962 1.00 89.19 87 GLN A C 1
ATOM 681 O O . GLN A 1 87 ? -8.336 2.257 17.086 1.00 89.19 87 GLN A O 1
ATOM 686 N N . SER A 1 88 ? -6.969 3.217 15.582 1.00 88.69 88 SER A N 1
ATOM 687 C CA . SER A 1 88 ? -6.492 4.278 16.479 1.00 88.69 88 SER A CA 1
ATOM 688 C C . SER A 1 88 ? -7.637 5.118 17.050 1.00 88.69 88 SER A C 1
ATOM 690 O O . SER A 1 88 ? -7.660 5.423 18.242 1.00 88.69 88 SER A O 1
ATOM 692 N N . ASN A 1 89 ? -8.607 5.494 16.214 1.00 89.94 89 ASN A N 1
ATOM 693 C CA . ASN A 1 89 ? -9.761 6.282 16.643 1.00 89.94 89 ASN A CA 1
ATOM 694 C C . ASN A 1 89 ? -10.693 5.485 17.560 1.00 89.94 89 ASN A C 1
ATOM 696 O O . ASN A 1 89 ? -11.160 6.015 18.566 1.00 89.94 89 ASN A O 1
ATOM 700 N N . THR A 1 90 ? -10.951 4.219 17.233 1.00 88.88 90 THR A N 1
ATOM 701 C CA . THR A 1 90 ? -11.753 3.319 18.073 1.00 88.88 90 THR A CA 1
ATOM 702 C C . THR A 1 90 ? -11.096 3.128 19.435 1.00 88.88 90 THR A C 1
ATOM 704 O O . THR A 1 90 ? -11.754 3.263 20.462 1.00 88.88 90 THR A O 1
ATOM 707 N N . PHE A 1 91 ? -9.783 2.912 19.463 1.00 87.00 91 PHE A N 1
ATOM 708 C CA . PHE A 1 91 ? -9.041 2.758 20.706 1.00 87.00 91 PHE A CA 1
ATOM 709 C C . PHE A 1 91 ? -9.079 4.011 21.585 1.00 87.00 91 PHE A C 1
ATOM 711 O O . PHE A 1 91 ? -9.277 3.900 22.792 1.00 87.00 91 PHE A O 1
ATOM 718 N N . LYS A 1 92 ? -8.939 5.207 20.995 1.00 88.69 92 LYS A N 1
ATOM 719 C CA . LYS A 1 92 ? -9.087 6.473 21.732 1.00 88.69 92 LYS A CA 1
ATOM 720 C C . LYS A 1 92 ? -10.456 6.574 22.405 1.00 88.69 92 LYS A C 1
ATOM 722 O O . LYS A 1 92 ? -10.513 6.845 23.597 1.00 88.69 92 LYS A O 1
ATOM 727 N N . LYS A 1 93 ? -11.533 6.252 21.682 1.00 88.94 93 LYS A N 1
ATOM 728 C CA . LYS A 1 93 ? -12.898 6.260 22.234 1.00 88.94 93 LYS A CA 1
ATOM 729 C C . LYS A 1 93 ? -13.065 5.275 23.393 1.00 88.94 93 LYS A C 1
ATOM 731 O O . LYS A 1 93 ? -13.611 5.640 24.424 1.00 88.94 93 LYS A O 1
ATOM 736 N N . LEU A 1 94 ? -12.546 4.053 23.248 1.00 86.75 94 LEU A N 1
ATOM 737 C CA . LEU A 1 94 ? -12.602 3.034 24.304 1.00 86.75 94 LEU A CA 1
ATOM 738 C C . LEU A 1 94 ? -11.787 3.415 25.552 1.00 86.75 94 LEU A C 1
ATOM 740 O O . LEU A 1 94 ? -12.095 2.957 26.648 1.00 86.75 94 LEU A O 1
ATOM 744 N N . LYS A 1 95 ? -10.741 4.237 25.395 1.00 84.88 95 LYS A N 1
ATOM 745 C CA . LYS A 1 95 ? -9.969 4.798 26.514 1.00 84.88 95 LYS A CA 1
ATOM 746 C C . LYS A 1 95 ? -10.685 5.947 27.221 1.00 84.88 95 LYS A C 1
ATOM 748 O O . LYS A 1 95 ? -10.508 6.098 28.425 1.00 84.88 95 LYS A O 1
ATOM 753 N N . GLU A 1 96 ? -11.422 6.769 26.479 1.00 88.81 96 GLU A N 1
ATOM 754 C CA . GLU A 1 96 ? -12.145 7.929 27.014 1.00 88.81 96 GLU A CA 1
ATOM 755 C C . GLU A 1 96 ? -13.405 7.523 27.794 1.00 88.81 96 GLU A C 1
ATOM 757 O O . GLU A 1 96 ? -13.711 8.155 28.802 1.00 88.81 96 GLU A O 1
ATOM 762 N N . ASP A 1 97 ? -14.088 6.454 27.373 1.00 84.69 97 ASP A N 1
ATOM 763 C CA . ASP A 1 97 ? -15.273 5.903 28.046 1.00 84.69 97 ASP A CA 1
ATOM 764 C C . ASP A 1 97 ? -15.150 4.376 28.223 1.00 84.69 97 ASP A C 1
ATOM 766 O O . ASP A 1 97 ? -15.705 3.595 27.441 1.00 84.69 97 ASP A O 1
ATOM 770 N N . PRO A 1 98 ? -14.354 3.914 29.204 1.00 80.44 98 PRO A N 1
ATOM 771 C CA . PRO A 1 98 ? -14.148 2.492 29.418 1.00 80.44 98 PRO A CA 1
ATOM 772 C C . PRO A 1 98 ? -15.390 1.852 30.046 1.00 80.44 98 PRO A C 1
ATOM 774 O O . PRO A 1 98 ? -15.821 2.214 31.143 1.00 80.44 98 PRO A O 1
ATOM 777 N N . THR A 1 99 ? -15.929 0.821 29.399 1.00 80.88 99 THR A N 1
ATOM 778 C CA . THR A 1 99 ? -16.982 -0.010 29.988 1.00 80.88 99 THR A CA 1
ATOM 779 C C . THR A 1 99 ? -16.467 -0.731 31.238 1.00 80.88 99 THR A C 1
ATOM 781 O O . THR A 1 99 ? -15.403 -1.358 31.228 1.00 80.88 99 THR A O 1
ATOM 784 N N . LEU A 1 100 ? -17.237 -0.670 32.331 1.00 86.06 100 LEU A N 1
ATOM 785 C CA . LEU A 1 100 ? -16.923 -1.365 33.585 1.00 86.06 100 LEU A CA 1
ATOM 786 C C . LEU A 1 100 ? -16.624 -2.852 33.334 1.00 86.06 100 LEU A C 1
ATOM 788 O O . LEU A 1 100 ? -17.292 -3.507 32.536 1.00 86.06 100 LEU A O 1
ATOM 792 N N . ASN A 1 101 ? -15.609 -3.375 34.024 1.00 87.19 101 ASN A N 1
ATOM 793 C CA . ASN A 1 101 ? -15.132 -4.760 33.916 1.00 87.19 101 ASN A CA 1
ATOM 794 C C . ASN A 1 101 ? -14.657 -5.183 32.510 1.00 87.19 101 ASN A C 1
ATOM 796 O O . ASN A 1 101 ? -14.689 -6.369 32.185 1.00 87.19 101 ASN A O 1
ATOM 800 N N . THR A 1 102 ? -14.192 -4.246 31.679 1.00 82.69 102 THR A N 1
ATOM 801 C CA . THR A 1 102 ? -13.661 -4.557 30.342 1.00 82.69 102 THR A CA 1
ATOM 802 C C . THR A 1 102 ? -12.141 -4.419 30.308 1.00 82.69 102 THR A C 1
ATOM 804 O O . THR A 1 102 ? -11.586 -3.465 30.847 1.00 82.69 102 THR A O 1
ATOM 807 N N . ALA A 1 103 ? -11.463 -5.360 29.651 1.00 81.81 103 ALA A N 1
ATOM 808 C CA . ALA A 1 103 ? -10.047 -5.257 29.311 1.00 81.81 103 ALA A CA 1
ATOM 809 C C . ALA A 1 103 ? -9.907 -5.033 27.800 1.00 81.81 103 ALA A C 1
ATOM 811 O O . ALA A 1 103 ? -10.534 -5.737 27.009 1.00 81.81 103 ALA A O 1
ATOM 812 N N . ILE A 1 104 ? -9.089 -4.059 27.398 1.00 81.56 104 ILE A N 1
ATOM 813 C CA . ILE A 1 104 ? -8.787 -3.791 25.988 1.00 81.56 104 ILE A CA 1
ATOM 814 C C . ILE A 1 104 ? -7.450 -4.450 25.665 1.00 81.56 104 ILE A C 1
ATOM 816 O O . ILE A 1 104 ? -6.433 -4.112 26.268 1.00 81.56 104 ILE A O 1
ATOM 820 N N . VAL A 1 105 ? -7.450 -5.369 24.703 1.00 78.31 105 VAL A N 1
ATOM 821 C CA . VAL A 1 105 ? -6.238 -6.021 24.199 1.00 78.31 105 VAL A CA 1
ATOM 822 C C . VAL A 1 105 ? -5.9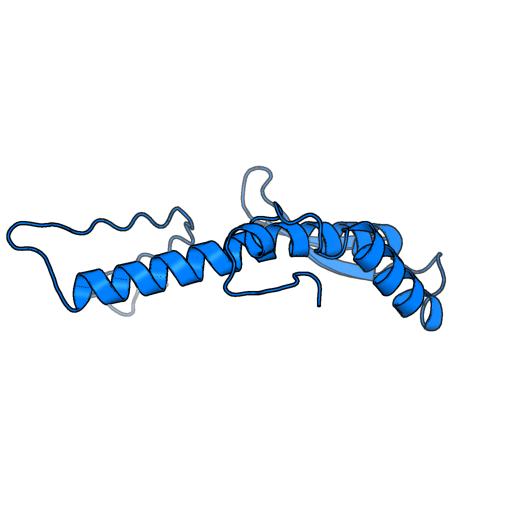66 -5.504 22.792 1.00 78.31 105 VAL A C 1
ATOM 824 O O . VAL A 1 105 ? -6.820 -5.619 21.914 1.00 78.31 105 VAL A O 1
ATOM 827 N N . ILE A 1 106 ? -4.782 -4.932 22.582 1.00 73.50 106 ILE A N 1
ATOM 828 C CA . ILE A 1 106 ? -4.272 -4.578 21.255 1.00 73.50 106 ILE A CA 1
ATOM 829 C C . ILE A 1 106 ? -3.212 -5.606 20.890 1.00 73.50 106 ILE A C 1
ATOM 831 O O . ILE A 1 106 ? -2.305 -5.865 21.676 1.00 73.50 106 ILE A O 1
ATOM 835 N N . MET A 1 107 ? -3.328 -6.166 19.692 1.00 70.38 107 MET A N 1
ATOM 836 C CA . MET A 1 107 ? -2.298 -7.009 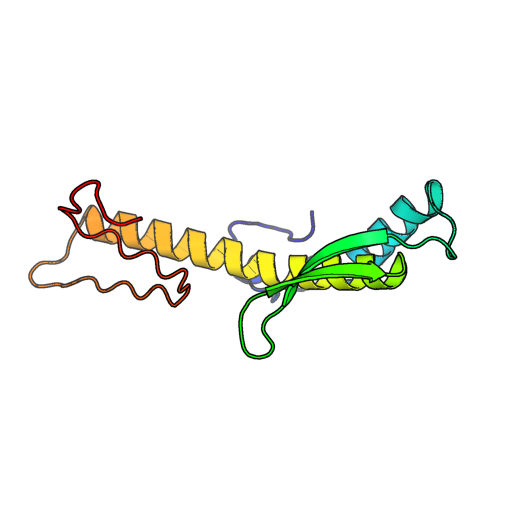19.101 1.00 70.38 107 MET A CA 1
ATOM 837 C C . MET A 1 107 ? -1.748 -6.281 17.880 1.00 70.38 107 MET A C 1
ATOM 839 O O . MET A 1 107 ? -2.431 -6.169 16.863 1.00 70.38 107 MET A O 1
ATOM 843 N N . GLU A 1 108 ? -0.531 -5.758 17.994 1.00 63.09 108 GLU A N 1
ATOM 844 C CA . GLU A 1 108 ? 0.224 -5.255 16.850 1.00 63.09 108 GLU A CA 1
ATOM 845 C C . GLU A 1 108 ? 1.081 -6.405 16.315 1.00 63.09 108 GLU A C 1
ATOM 847 O O . GLU A 1 108 ? 2.067 -6.792 16.929 1.00 63.09 108 GLU A O 1
ATOM 852 N N . PHE A 1 109 ? 0.698 -6.971 15.168 1.00 55.06 109 PHE A N 1
ATOM 853 C CA . PHE A 1 109 ? 1.486 -8.007 14.479 1.00 55.06 109 PHE A CA 1
ATOM 854 C C . PHE A 1 109 ? 2.668 -7.427 13.676 1.00 55.06 109 PHE A C 1
ATOM 856 O O . PHE A 1 109 ? 3.308 -8.131 12.900 1.00 55.06 109 PHE A O 1
ATOM 863 N N . GLY A 1 110 ? 2.955 -6.133 13.843 1.00 54.06 110 GLY A N 1
ATOM 864 C CA . GLY A 1 110 ? 4.118 -5.463 13.273 1.00 54.06 110 GLY A CA 1
ATOM 865 C C . GLY A 1 110 ? 5.316 -5.578 14.206 1.00 54.06 110 GLY A C 1
ATOM 866 O O . GLY A 1 110 ? 5.701 -4.601 14.839 1.00 54.06 110 GLY A O 1
ATOM 867 N N . GLU A 1 111 ? 5.902 -6.765 14.315 1.00 41.72 111 GLU A N 1
ATOM 868 C CA . GLU A 1 111 ? 7.176 -6.945 15.011 1.00 41.72 111 GLU A CA 1
ATOM 869 C C . GLU A 1 111 ? 8.307 -6.232 14.248 1.00 41.72 111 GLU A C 1
ATOM 871 O O . GLU A 1 111 ? 9.001 -6.817 13.424 1.00 41.72 111 GLU A O 1
ATOM 876 N N . ASN A 1 112 ? 8.546 -4.965 14.576 1.00 42.53 112 ASN A N 1
ATOM 877 C CA . ASN A 1 112 ? 9.906 -4.566 14.911 1.00 42.53 112 ASN A CA 1
ATOM 878 C C . ASN A 1 112 ? 10.037 -4.820 16.412 1.00 42.53 112 ASN A C 1
ATOM 880 O O . ASN A 1 112 ? 9.585 -4.011 17.221 1.00 42.53 112 ASN A O 1
ATOM 884 N N . TYR A 1 113 ? 10.603 -5.962 16.801 1.00 47.69 113 TYR A N 1
ATOM 885 C CA . TYR A 1 113 ? 10.996 -6.175 18.189 1.00 47.69 113 TYR A CA 1
ATOM 886 C C . TYR A 1 113 ? 12.085 -5.159 18.564 1.00 47.69 113 TYR A C 1
ATOM 888 O O . TYR A 1 113 ? 13.273 -5.427 18.422 1.00 47.69 113 TYR A O 1
ATOM 896 N N . SER A 1 114 ? 11.697 -3.997 19.082 1.00 43.22 114 SER A N 1
ATOM 897 C CA . SER A 1 114 ? 12.464 -3.356 20.145 1.00 43.22 114 SER A CA 1
ATOM 898 C C . SER A 1 114 ? 11.626 -3.484 21.403 1.00 43.22 114 SER A C 1
ATOM 900 O O . SER A 1 114 ? 10.610 -2.805 21.561 1.00 43.22 114 SER A O 1
ATOM 902 N N . TYR A 1 115 ? 12.004 -4.400 22.285 1.00 47.47 115 TYR A N 1
ATOM 903 C CA . TYR A 1 115 ? 11.461 -4.380 23.631 1.00 47.47 115 TYR A CA 1
ATOM 904 C C . TYR A 1 115 ? 11.923 -3.067 24.272 1.00 47.47 115 TYR A C 1
ATOM 906 O O . TYR A 1 115 ? 13.111 -2.846 24.458 1.00 47.47 115 TYR A O 1
ATOM 914 N N . THR A 1 116 ? 11.000 -2.165 24.593 1.00 49.88 116 THR A N 1
ATOM 915 C CA . THR A 1 116 ? 11.310 -1.079 25.524 1.00 49.88 116 THR A CA 1
ATOM 916 C C . THR A 1 116 ? 10.937 -1.588 26.904 1.00 49.88 116 THR A C 1
ATOM 918 O O . THR A 1 116 ? 9.778 -1.510 27.317 1.00 49.88 116 THR A O 1
ATOM 921 N N . ILE A 1 117 ? 11.901 -2.176 27.613 1.00 48.38 117 ILE A N 1
ATOM 922 C CA . ILE A 1 117 ? 11.710 -2.515 29.022 1.00 48.38 117 ILE A CA 1
ATOM 923 C C . ILE A 1 117 ? 11.683 -1.187 29.784 1.00 48.38 117 ILE A C 1
ATOM 925 O O . ILE A 1 117 ? 12.648 -0.423 29.770 1.00 48.38 117 ILE A O 1
ATOM 929 N N . GLN A 1 118 ? 10.574 -0.881 30.461 1.00 40.91 118 GLN A N 1
ATOM 930 C CA . GLN A 1 118 ? 10.588 0.169 31.478 1.00 40.91 118 GLN A CA 1
ATOM 931 C C . GLN A 1 118 ? 11.593 -0.267 32.556 1.00 40.91 118 GLN A C 1
ATOM 933 O O . GLN A 1 118 ? 11.294 -1.187 33.318 1.00 40.91 118 GLN A O 1
ATOM 938 N N . ASN A 1 119 ? 12.767 0.388 32.564 1.00 49.62 119 ASN A N 1
ATOM 939 C CA . ASN A 1 119 ? 13.969 0.196 33.404 1.00 49.62 119 ASN A CA 1
ATOM 940 C C . ASN A 1 119 ? 15.210 -0.451 32.735 1.00 49.62 119 ASN A C 1
ATOM 942 O O . ASN A 1 119 ? 15.942 -1.177 33.409 1.00 49.62 119 ASN A O 1
ATOM 946 N N . GLU A 1 120 ? 15.522 -0.181 31.462 1.00 47.81 120 GLU A N 1
ATOM 947 C CA . GLU A 1 120 ? 16.868 -0.497 30.942 1.00 47.81 120 GLU A CA 1
ATOM 948 C C . GLU A 1 120 ? 17.945 0.431 31.531 1.00 47.81 120 GLU A C 1
ATOM 950 O O . GLU A 1 120 ? 17.830 1.658 31.499 1.00 47.81 120 GLU A O 1
ATOM 955 N N . ILE A 1 121 ? 19.015 -0.163 32.070 1.00 49.59 121 ILE A N 1
ATOM 956 C CA . ILE A 1 121 ? 20.246 0.545 32.440 1.00 49.59 121 ILE A CA 1
ATOM 957 C C . ILE A 1 121 ? 21.125 0.632 31.187 1.00 49.59 121 ILE A C 1
ATOM 959 O O . ILE A 1 121 ? 21.267 -0.346 30.459 1.00 49.59 121 ILE A O 1
ATOM 963 N N . GLN A 1 122 ? 21.734 1.803 30.984 1.00 45.56 122 GLN A N 1
ATOM 964 C CA . GLN A 1 122 ? 22.482 2.295 29.812 1.00 45.56 122 GLN A CA 1
ATOM 965 C C . GLN A 1 122 ? 23.703 1.458 29.349 1.00 45.56 122 GLN A C 1
ATOM 967 O O . GLN A 1 122 ? 24.53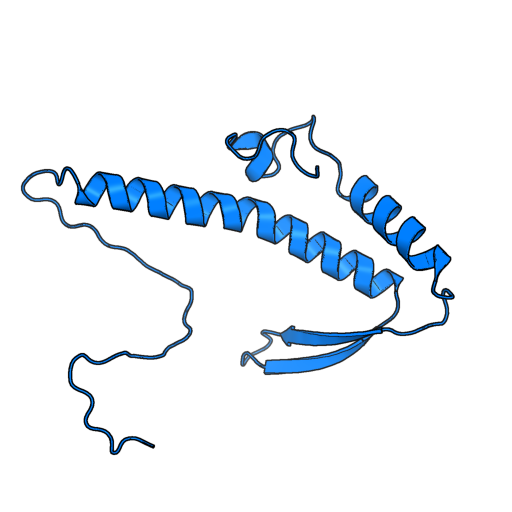2 1.949 28.589 1.00 45.56 122 GLN A O 1
ATOM 972 N N . SER A 1 123 ? 23.867 0.216 29.801 1.00 40.91 123 SER A N 1
ATOM 973 C CA . SER A 1 123 ? 24.992 -0.657 29.442 1.00 40.91 123 SER A CA 1
ATOM 974 C C . SER A 1 123 ? 24.551 -1.926 28.708 1.00 40.91 123 SER A C 1
ATOM 976 O O . SER A 1 123 ? 25.104 -2.998 28.955 1.00 40.91 123 SER A O 1
ATOM 978 N N . TYR A 1 124 ? 23.549 -1.820 27.837 1.00 39.53 124 TYR A N 1
ATOM 979 C CA . TYR A 1 124 ? 23.236 -2.859 26.856 1.00 39.53 124 TYR A CA 1
ATOM 980 C C . TYR A 1 124 ? 23.448 -2.304 25.445 1.00 39.53 124 TYR A C 1
ATOM 982 O O . TYR A 1 124 ? 22.517 -1.903 24.751 1.00 39.53 124 TYR A O 1
ATOM 990 N N . HIS A 1 125 ? 24.720 -2.249 25.062 1.00 46.44 125 HIS A N 1
ATOM 991 C CA . HIS A 1 125 ? 25.186 -2.183 23.682 1.00 46.44 125 HIS A CA 1
ATOM 992 C C . HIS A 1 125 ? 26.318 -3.194 23.529 1.00 46.44 125 HIS A C 1
ATOM 994 O O . HIS A 1 125 ? 27.180 -3.234 24.438 1.00 46.44 125 HIS A O 1
#

Radius of gyration: 20.76 Å; Cα contacts (8 Å, |Δi|>4): 87; chains: 1; bounding box: 42×29×56 Å

Nearest PDB structures (foldseek):
  4xd7-assembly1_G  TM=3.207E-01  e=1.240E-01  Bacillus sp. PS3
  2oar-assembly1_A  TM=3.431E-01  e=2.022E+00  Mycobacterium tuberculosis H37Ra
  2dpd-assembly1_B  TM=2.950E-01  e=2.154E+00  Bacillus subtilis
  8t7u-assembly1_A  TM=3.039E-01  e=3.153E+00  Mus musculus

Mean predicted aligned error: 9.81 Å

pLDDT: mean 82.52, std 15.54, range [39.53, 95.56]

Secondary structure (DSSP, 8-state):
--SS-TT-HHHHTT--TTSPPHHHHHHHHHHHHTTTS-TT-EEEEEEEEESSSEEEEEEEEEHHHHHHHHHHHHHHHHHHHHHHHHHHHHHHHHHHSPPTT----------------TT--S---